Protein AF-A0A820BFA2-F1 (afdb_monomer_lite)

InterPro domains:
  IPR001227 Acyl transferase domain superfamily [G3DSA:3.40.366.10] (7-87)
  IPR014043 Acyl transferase domain [PF00698] (10-87)
  IPR016035 Acyl transferase/acyl hydrolase/lysophospholipase [SSF52151] (11-57)

Radius of gyration: 15.76 Å; chains: 1; bounding box: 46×36×34 Å

Sequence (90 aa):
MNDNISVDSQMYEKTVRFYDAIASVIKDEAANVFLEISPHPVLATSIRECYESTNQQQSSPIILPTLKRKENEQTILLTSLAQLSVSSYV

Organism: NCBI:txid433720

Secondary structure (DSSP, 8-state):
--------TTSTTS---HHHHHHHHHHHS---EEEE-SSS--SHHHHHHHHHHTT-TTSPPEEEES--TTS-HHHHHHHHHHHHHHHTT-

pLDDT: mean 87.59, std 14.98, range [39.53, 98.31]

Foldseek 3Di:
DDDPPPPPPVPVVDDDPPLVVLLCCCVVVVAQEEEDEDQADDCQVVSQVSCVVNVVPPDGGHYAYQHHPPDDNCVRNVVSVVVVVVVVVD

Structure (mmCIF, N/CA/C/O backbone):
data_AF-A0A820BFA2-F1
#
_entry.id   AF-A0A820BFA2-F1
#
loop_
_atom_site.group_PDB
_atom_site.id
_atom_site.type_symbol
_atom_site.label_atom_id
_atom_site.label_alt_id
_atom_site.label_comp_id
_at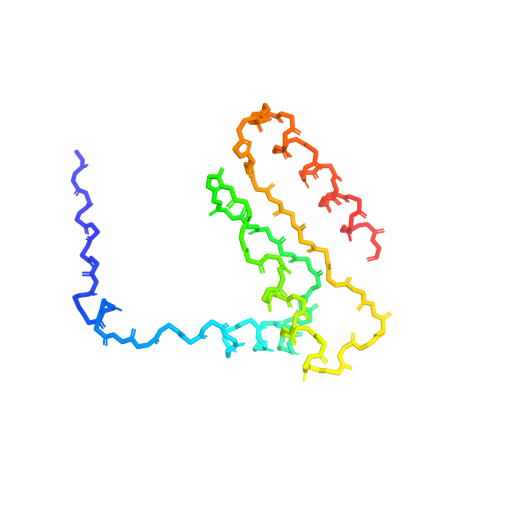om_site.label_asym_id
_atom_site.label_entity_id
_atom_site.label_seq_id
_atom_site.pdbx_PDB_ins_code
_atom_site.Cartn_x
_atom_site.Cartn_y
_atom_site.Cartn_z
_atom_site.occupancy
_atom_site.B_iso_or_equiv
_atom_site.auth_seq_id
_atom_site.auth_comp_id
_atom_site.auth_asym_id
_atom_site.auth_atom_id
_atom_site.pdbx_PDB_model_num
ATOM 1 N N . MET A 1 1 ? -31.561 -2.726 -11.623 1.00 39.53 1 MET A N 1
ATOM 2 C CA . MET A 1 1 ? -30.526 -1.916 -12.289 1.00 39.53 1 MET A CA 1
ATOM 3 C C . MET A 1 1 ? -29.325 -2.837 -12.437 1.00 39.53 1 MET A C 1
ATOM 5 O O . MET A 1 1 ? -28.605 -3.038 -11.471 1.00 39.53 1 MET A O 1
ATOM 9 N N . ASN A 1 2 ? -29.265 -3.563 -13.554 1.00 41.41 2 ASN A N 1
ATOM 10 C CA . ASN A 1 2 ? -28.205 -4.525 -13.850 1.00 41.41 2 ASN A CA 1
ATOM 11 C C . ASN A 1 2 ? -27.126 -3.789 -14.630 1.00 41.41 2 ASN A C 1
ATOM 13 O O . ASN A 1 2 ? -27.388 -3.451 -15.779 1.00 41.41 2 ASN A O 1
ATOM 17 N N . ASP A 1 3 ? -25.940 -3.647 -14.052 1.00 49.84 3 ASP A N 1
ATOM 18 C CA . ASP A 1 3 ? -24.738 -3.370 -14.828 1.00 49.84 3 ASP A CA 1
ATOM 19 C C . ASP A 1 3 ? -23.816 -4.578 -14.687 1.00 49.84 3 ASP A C 1
ATOM 21 O O . ASP A 1 3 ? -23.191 -4.820 -13.654 1.00 49.84 3 ASP A O 1
ATOM 25 N N . ASN A 1 4 ? -23.818 -5.391 -15.744 1.00 48.69 4 ASN A N 1
ATOM 26 C CA . ASN A 1 4 ? -22.861 -6.461 -15.954 1.00 48.69 4 ASN A CA 1
ATOM 27 C C . ASN A 1 4 ? -21.458 -5.847 -15.954 1.00 48.69 4 ASN A C 1
ATOM 29 O O . ASN A 1 4 ? -21.019 -5.296 -16.964 1.00 48.69 4 ASN A O 1
ATOM 33 N N . ILE A 1 5 ? -20.734 -5.978 -14.843 1.00 59.28 5 ILE A N 1
ATOM 34 C CA . ILE A 1 5 ? -19.278 -5.872 -14.866 1.00 59.28 5 ILE A CA 1
ATOM 35 C C . ILE A 1 5 ? -18.813 -7.099 -15.648 1.00 59.28 5 ILE A C 1
ATOM 37 O O . ILE A 1 5 ? -18.643 -8.182 -15.092 1.00 59.28 5 ILE A O 1
ATOM 41 N N . SER A 1 6 ? -18.686 -6.957 -16.967 1.00 55.38 6 SER A N 1
ATOM 42 C CA . SER A 1 6 ? -18.034 -7.955 -17.804 1.00 55.38 6 SER A CA 1
ATOM 43 C C . SER A 1 6 ? -16.548 -7.884 -17.467 1.00 55.38 6 SER A C 1
ATOM 45 O O . SER A 1 6 ? -15.789 -7.175 -18.120 1.00 55.38 6 SER A O 1
ATOM 47 N N . VAL A 1 7 ? -16.153 -8.527 -16.364 1.00 61.12 7 VAL A N 1
ATOM 48 C CA . VAL A 1 7 ? -14.745 -8.700 -16.014 1.00 61.12 7 VAL A CA 1
ATOM 49 C C . VAL A 1 7 ? -14.132 -9.442 -17.196 1.00 61.12 7 VAL A C 1
ATOM 51 O O . VAL A 1 7 ? -14.551 -10.561 -17.489 1.00 61.12 7 VAL A O 1
ATOM 54 N N . ASP A 1 8 ? -13.232 -8.786 -17.931 1.00 68.38 8 ASP A N 1
ATOM 55 C CA . ASP A 1 8 ? -12.579 -9.386 -19.092 1.00 68.38 8 ASP A CA 1
ATOM 56 C C . ASP A 1 8 ? -11.939 -10.700 -18.642 1.00 68.38 8 ASP A C 1
ATOM 58 O O . ASP A 1 8 ? -11.068 -10.718 -17.769 1.00 68.38 8 ASP A O 1
ATOM 62 N N . SER A 1 9 ? -12.406 -11.815 -19.204 1.00 62.16 9 SER A N 1
ATOM 63 C CA . SER A 1 9 ? -11.945 -13.146 -18.828 1.00 62.16 9 SER A CA 1
ATOM 64 C C . SER A 1 9 ? -10.443 -13.322 -19.090 1.00 62.16 9 SER A C 1
ATOM 66 O O . SER A 1 9 ? -9.784 -14.177 -18.516 1.00 62.16 9 SER A O 1
ATOM 68 N N . GLN A 1 10 ? -9.853 -12.452 -19.904 1.00 62.97 10 GLN A N 1
ATOM 69 C CA . GLN A 1 10 ? -8.414 -12.415 -20.130 1.00 62.97 10 GLN A CA 1
ATOM 70 C C . GLN A 1 10 ? -7.614 -11.875 -18.926 1.00 62.97 10 GLN A C 1
ATOM 72 O O . GLN A 1 10 ? -6.392 -12.017 -18.905 1.00 62.97 10 GLN A O 1
ATOM 77 N N . MET A 1 11 ? -8.255 -11.244 -17.932 1.00 66.94 11 MET A N 1
ATOM 78 C CA . MET A 1 11 ? -7.589 -10.662 -16.757 1.00 66.94 11 MET A CA 1
ATOM 79 C C . MET A 1 11 ? -7.072 -11.737 -15.792 1.00 66.94 11 MET A C 1
ATOM 81 O O . MET A 1 11 ? -5.987 -11.584 -15.237 1.00 66.94 11 MET A O 1
ATOM 85 N N . TYR A 1 12 ? -7.818 -12.830 -15.593 1.00 77.38 12 TYR A N 1
ATOM 86 C CA . TYR A 1 12 ? -7.464 -13.860 -14.606 1.00 77.38 12 TYR A CA 1
ATOM 87 C C . TYR A 1 12 ? -6.359 -14.820 -15.081 1.00 77.38 12 TYR A C 1
ATOM 89 O O . TYR A 1 12 ? -5.806 -15.556 -14.267 1.00 77.38 12 TYR A O 1
ATOM 97 N N . GLU A 1 13 ? -6.015 -14.811 -16.374 1.00 82.88 13 GLU A N 1
ATOM 98 C CA . GLU A 1 13 ? -4.966 -15.671 -16.955 1.00 82.88 13 GLU A CA 1
ATOM 99 C C . GLU A 1 13 ? -3.618 -14.957 -17.118 1.00 82.88 13 GLU A C 1
ATOM 101 O O . GLU A 1 13 ? -2.597 -15.591 -17.388 1.00 82.88 13 GLU A O 1
ATOM 106 N N . LYS A 1 14 ? -3.588 -13.629 -16.966 1.00 87.50 14 LYS A N 1
ATOM 107 C CA . LYS A 1 14 ? -2.389 -12.817 -17.190 1.00 87.50 14 LYS A CA 1
ATOM 108 C C . LYS A 1 14 ? -1.668 -12.517 -15.880 1.00 87.50 14 LYS A C 1
ATOM 110 O O . LYS A 1 14 ? -2.274 -12.333 -14.829 1.00 87.50 14 LYS A O 1
ATOM 115 N N . THR A 1 15 ? -0.342 -12.415 -15.952 1.00 93.38 15 THR A N 1
ATOM 116 C CA . THR A 1 15 ? 0.479 -11.974 -14.820 1.00 93.38 15 THR A CA 1
ATOM 117 C C . THR A 1 15 ? 0.110 -10.551 -14.409 1.00 93.38 15 THR A C 1
ATOM 119 O O . THR A 1 15 ? 0.098 -9.641 -15.240 1.00 93.38 15 THR A O 1
ATOM 122 N N . VAL A 1 16 ? -0.106 -10.338 -13.111 1.00 93.19 16 VAL A N 1
ATOM 123 C CA . VAL A 1 16 ? -0.295 -9.000 -12.543 1.00 93.19 16 VAL A CA 1
ATOM 124 C C . VAL A 1 16 ? 1.034 -8.240 -12.586 1.00 93.19 16 VAL A C 1
ATOM 126 O O . VAL A 1 16 ? 1.986 -8.580 -11.887 1.00 93.19 16 VAL A O 1
ATOM 129 N N . ARG A 1 17 ? 1.104 -7.186 -13.403 1.00 94.75 17 ARG A N 1
ATOM 130 C CA . ARG A 1 17 ? 2.293 -6.333 -13.588 1.00 94.75 17 ARG A CA 1
ATOM 131 C C . ARG A 1 17 ? 2.354 -5.202 -12.551 1.00 94.75 17 ARG A C 1
ATOM 133 O O . ARG A 1 17 ? 2.448 -4.033 -12.904 1.00 94.75 17 ARG A O 1
ATOM 140 N N . PHE A 1 18 ? 2.257 -5.553 -11.265 1.00 95.62 18 PHE A N 1
ATOM 141 C CA . PHE A 1 18 ? 2.142 -4.580 -10.168 1.00 95.62 18 PHE A CA 1
ATOM 142 C C . PHE A 1 18 ? 3.324 -3.603 -10.114 1.00 95.62 18 PHE A C 1
ATOM 144 O O . PHE A 1 18 ? 3.115 -2.394 -10.084 1.00 95.62 18 PHE A O 1
ATOM 151 N N . TYR A 1 19 ? 4.555 -4.126 -10.157 1.00 96.62 19 TYR A N 1
ATOM 152 C CA . TYR A 1 19 ? 5.767 -3.305 -10.117 1.00 96.62 19 TYR A CA 1
ATOM 153 C C . TYR A 1 19 ? 5.785 -2.260 -11.234 1.00 96.62 19 TYR A C 1
ATOM 155 O O . TYR A 1 19 ? 6.013 -1.087 -10.965 1.00 96.62 19 TYR A O 1
ATOM 163 N N . ASP A 1 20 ? 5.504 -2.668 -12.475 1.00 96.31 20 ASP A N 1
ATOM 164 C CA . ASP A 1 20 ? 5.559 -1.765 -13.626 1.00 96.31 20 ASP A CA 1
ATOM 165 C C . ASP A 1 20 ? 4.528 -0.637 -13.508 1.00 96.31 20 ASP A C 1
ATOM 167 O O . ASP A 1 20 ? 4.843 0.516 -13.796 1.00 96.31 20 ASP A O 1
ATOM 171 N N . ALA A 1 21 ? 3.320 -0.955 -13.031 1.00 96.25 21 ALA A N 1
ATOM 172 C CA . ALA A 1 21 ? 2.267 0.032 -12.816 1.00 96.25 21 A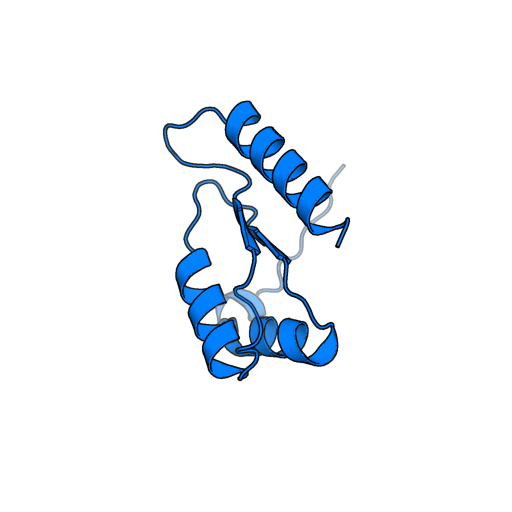LA A CA 1
ATOM 173 C C . ALA A 1 21 ? 2.655 1.057 -11.737 1.00 96.25 21 ALA A C 1
ATOM 175 O O . ALA A 1 21 ? 2.556 2.260 -11.966 1.00 96.25 21 ALA A O 1
ATOM 176 N N . ILE A 1 22 ? 3.144 0.592 -10.583 1.00 96.19 22 ILE A N 1
ATOM 177 C CA . ILE A 1 22 ? 3.564 1.479 -9.490 1.00 96.19 22 ILE A CA 1
ATOM 178 C C . ILE A 1 22 ? 4.788 2.306 -9.898 1.00 96.19 22 ILE A C 1
ATOM 180 O O . ILE A 1 22 ? 4.809 3.515 -9.685 1.00 96.19 22 ILE A O 1
ATOM 184 N N . ALA A 1 23 ? 5.791 1.688 -10.525 1.00 94.62 23 ALA A N 1
ATOM 185 C CA . ALA A 1 23 ? 6.997 2.379 -10.968 1.00 94.62 23 ALA A CA 1
ATOM 186 C C . ALA A 1 23 ? 6.709 3.449 -12.034 1.00 94.62 23 ALA A C 1
ATOM 188 O O . ALA A 1 23 ? 7.362 4.491 -12.015 1.00 94.62 23 ALA A O 1
ATOM 189 N N . SER A 1 24 ? 5.752 3.211 -12.940 1.00 95.19 24 SER A N 1
ATOM 190 C CA . SER A 1 24 ? 5.304 4.211 -13.920 1.00 95.19 24 SER A CA 1
ATOM 191 C C . SER A 1 24 ? 4.647 5.397 -13.222 1.00 95.19 24 SER A C 1
ATOM 193 O O . SER A 1 24 ? 5.115 6.513 -13.387 1.00 95.19 24 SER A O 1
ATOM 195 N N . VAL A 1 25 ? 3.675 5.176 -12.335 1.00 94.81 25 VAL A N 1
ATOM 196 C CA . VAL A 1 25 ? 2.999 6.274 -11.618 1.00 94.81 25 VAL A CA 1
ATOM 197 C C . VAL A 1 25 ? 3.974 7.087 -10.747 1.00 94.81 25 VAL A C 1
ATOM 199 O O . VAL A 1 25 ? 3.914 8.314 -10.722 1.00 94.81 25 VAL A O 1
ATOM 202 N N . ILE A 1 26 ? 4.946 6.438 -10.094 1.00 93.62 26 ILE A N 1
ATOM 203 C CA . ILE A 1 26 ? 5.999 7.141 -9.337 1.00 93.62 26 ILE A CA 1
ATOM 204 C C . ILE A 1 26 ? 6.843 8.044 -10.248 1.00 93.62 26 ILE A C 1
ATOM 206 O O . ILE A 1 26 ? 7.183 9.160 -9.864 1.00 93.62 26 ILE A O 1
ATOM 210 N N . LYS A 1 27 ? 7.229 7.565 -11.435 1.00 92.06 27 LYS A N 1
ATOM 211 C CA . LYS A 1 27 ? 8.133 8.298 -12.336 1.00 92.06 27 LYS A CA 1
ATOM 212 C C . LYS A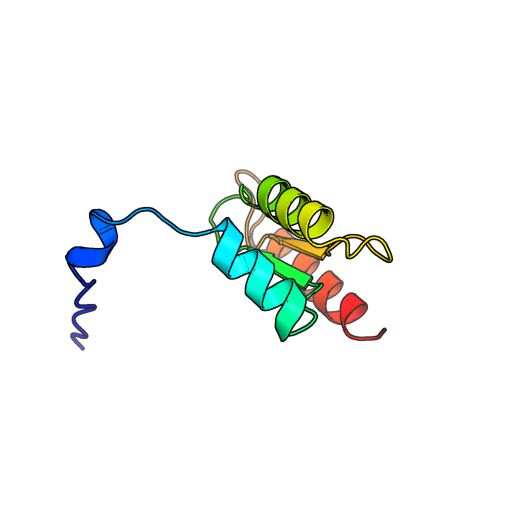 1 27 ? 7.417 9.358 -13.162 1.00 92.06 27 LYS A C 1
ATOM 214 O O . LYS A 1 27 ? 7.944 10.455 -13.316 1.00 92.06 27 LYS A O 1
ATOM 219 N N . ASP A 1 28 ? 6.253 9.012 -13.686 1.00 92.56 28 ASP A N 1
ATOM 220 C CA . ASP A 1 28 ? 5.540 9.790 -14.692 1.00 92.56 28 ASP A CA 1
ATOM 221 C C . ASP A 1 28 ? 4.615 10.826 -14.038 1.00 92.56 28 ASP A C 1
ATOM 223 O O . ASP A 1 28 ? 4.463 11.930 -14.558 1.00 92.56 28 ASP A O 1
ATOM 227 N N . GLU A 1 29 ? 4.049 10.507 -12.868 1.00 89.88 29 GLU A N 1
ATOM 228 C CA . GLU A 1 29 ? 3.135 11.389 -12.125 1.00 89.88 29 GLU A CA 1
ATOM 229 C C . GLU A 1 29 ? 3.757 11.959 -10.840 1.00 89.88 29 GLU A C 1
ATOM 231 O O . GLU A 1 29 ? 3.099 12.697 -10.110 1.00 89.88 29 GLU A O 1
ATOM 236 N N . ALA A 1 30 ? 5.022 11.628 -10.549 1.00 89.56 30 ALA A N 1
ATOM 237 C CA . ALA A 1 30 ? 5.712 12.004 -9.311 1.00 89.56 30 ALA A CA 1
ATOM 238 C C . ALA A 1 30 ? 4.939 11.603 -8.035 1.00 89.56 30 ALA A C 1
ATOM 240 O O . ALA A 1 30 ? 5.021 12.272 -7.002 1.00 89.56 30 ALA A O 1
ATOM 241 N N . ALA A 1 31 ? 4.173 10.509 -8.100 1.00 91.19 31 ALA A N 1
ATOM 242 C CA . ALA A 1 31 ? 3.337 10.076 -6.992 1.00 91.19 31 ALA A CA 1
ATOM 243 C C . ALA A 1 31 ? 4.177 9.655 -5.776 1.00 91.19 31 ALA A C 1
ATOM 245 O O . ALA A 1 31 ? 5.024 8.762 -5.851 1.00 91.19 31 ALA A O 1
ATOM 246 N N . ASN A 1 32 ? 3.881 10.261 -4.628 1.00 92.12 32 ASN A N 1
ATOM 247 C CA . ASN A 1 32 ? 4.531 9.995 -3.343 1.00 92.12 32 ASN A CA 1
ATOM 248 C C . ASN A 1 32 ? 3.539 9.608 -2.227 1.00 92.12 32 ASN A C 1
ATOM 250 O O . ASN A 1 32 ? 3.970 9.250 -1.130 1.00 92.12 32 ASN A O 1
ATOM 254 N N . VAL A 1 33 ? 2.229 9.642 -2.498 1.00 94.50 33 VAL A N 1
ATOM 255 C CA . VAL A 1 33 ? 1.162 9.222 -1.579 1.00 94.50 33 VAL A CA 1
ATOM 256 C C . VAL A 1 33 ? 0.309 8.137 -2.238 1.00 94.50 33 VAL A C 1
ATOM 258 O O . VAL A 1 33 ? -0.183 8.315 -3.348 1.00 94.50 33 VAL A O 1
ATOM 261 N N . PHE A 1 34 ? 0.097 7.026 -1.535 1.00 95.75 34 PHE A N 1
ATOM 262 C CA . PHE A 1 34 ? -0.688 5.879 -1.989 1.00 95.75 34 PHE A CA 1
ATOM 263 C C . PHE A 1 34 ? -1.783 5.548 -0.974 1.00 95.75 34 PHE A C 1
ATOM 265 O O . PHE A 1 34 ? -1.503 5.393 0.215 1.00 95.75 34 PHE A O 1
ATOM 272 N N . LEU A 1 35 ? -3.022 5.388 -1.440 1.00 96.75 35 LEU A N 1
ATOM 273 C CA . LEU A 1 35 ? -4.149 4.917 -0.631 1.00 96.75 35 LEU A CA 1
ATOM 274 C C . LEU A 1 35 ? -4.474 3.463 -1.001 1.00 96.75 35 LEU A C 1
ATOM 276 O O . LEU A 1 35 ? -4.927 3.186 -2.110 1.00 96.75 35 LEU A O 1
ATOM 280 N N . GLU A 1 36 ? -4.252 2.527 -0.080 1.00 97.69 36 GLU A N 1
ATOM 281 C CA . GLU A 1 36 ? -4.589 1.116 -0.260 1.00 97.69 36 GLU A CA 1
ATOM 282 C C . GLU A 1 36 ? -6.049 0.860 0.128 1.00 97.69 36 GLU A C 1
ATOM 284 O O . GLU A 1 36 ? -6.414 0.919 1.305 1.00 97.69 36 GLU A O 1
ATOM 289 N N . ILE A 1 37 ? -6.867 0.524 -0.870 1.00 97.19 37 ILE A N 1
ATOM 290 C CA . ILE A 1 37 ? -8.279 0.180 -0.692 1.00 97.19 37 ILE A CA 1
ATOM 291 C C . ILE A 1 37 ? -8.405 -1.337 -0.534 1.00 97.19 37 ILE A C 1
ATOM 293 O O . ILE A 1 37 ? -8.485 -2.078 -1.514 1.00 97.19 37 ILE A O 1
ATOM 297 N N . SER A 1 38 ? -8.399 -1.813 0.709 1.00 95.62 38 SER A N 1
ATOM 298 C CA . SER A 1 38 ? -8.485 -3.242 1.023 1.00 95.62 38 SER A CA 1
ATOM 299 C C . SER A 1 38 ? -9.037 -3.482 2.439 1.00 95.62 38 SER A C 1
ATOM 301 O O . SER A 1 38 ? -9.022 -2.568 3.265 1.00 95.62 38 SER A O 1
ATOM 303 N N . PRO A 1 39 ? -9.520 -4.701 2.770 1.00 96.56 39 PRO A N 1
ATOM 304 C CA . PRO A 1 39 ? -9.938 -5.057 4.135 1.00 96.56 39 PRO A CA 1
ATOM 305 C C . PRO A 1 39 ? -8.790 -5.076 5.163 1.00 96.56 39 PRO A C 1
ATOM 307 O O . PRO A 1 39 ? -9.023 -5.076 6.376 1.00 96.56 39 PRO A O 1
ATOM 310 N N . HIS A 1 40 ? -7.542 -5.160 4.696 1.00 97.19 40 HIS A N 1
ATOM 311 C CA . HIS A 1 40 ? -6.341 -5.139 5.523 1.00 97.19 40 HIS A CA 1
ATOM 312 C C . HIS A 1 40 ? -5.118 -4.822 4.656 1.00 97.19 40 HIS A C 1
ATOM 314 O O . HIS A 1 40 ? -4.969 -5.471 3.619 1.00 97.19 40 HIS A O 1
ATOM 320 N N . PRO A 1 41 ? -4.220 -3.918 5.090 1.00 96.81 41 PRO A N 1
ATOM 321 C CA . PRO A 1 41 ? -3.099 -3.497 4.273 1.00 96.81 41 PRO A CA 1
ATOM 322 C C . PRO A 1 41 ? -2.097 -4.623 4.061 1.00 96.81 41 PRO A C 1
ATOM 324 O O . PRO A 1 41 ? -1.605 -5.209 5.028 1.00 96.81 41 PRO A O 1
ATOM 327 N N . VAL A 1 42 ? -1.759 -4.888 2.804 1.00 97.44 42 VAL A N 1
ATOM 328 C CA . VAL A 1 42 ? -0.733 -5.872 2.422 1.00 97.44 42 VAL A CA 1
ATOM 329 C C . VAL A 1 42 ? 0.261 -5.335 1.394 1.00 97.44 42 VAL A C 1
ATOM 331 O O . VAL A 1 42 ? 1.306 -5.948 1.198 1.00 97.44 42 VAL A O 1
ATOM 334 N N . LEU A 1 43 ? -0.014 -4.192 0.759 1.00 97.31 43 LEU A N 1
ATOM 335 C CA . LEU A 1 43 ? 0.802 -3.682 -0.350 1.00 97.31 43 LEU A CA 1
ATOM 336 C C . LEU A 1 43 ? 1.913 -2.730 0.098 1.00 97.31 43 LEU A C 1
ATOM 338 O O . LEU A 1 43 ? 2.815 -2.428 -0.681 1.00 97.31 43 LEU A O 1
ATOM 342 N N . ALA A 1 44 ? 1.886 -2.268 1.350 1.00 95.94 44 ALA A N 1
ATOM 343 C CA . ALA A 1 44 ? 2.807 -1.240 1.827 1.00 95.94 44 ALA A CA 1
ATOM 344 C C . ALA A 1 44 ? 4.292 -1.611 1.680 1.00 95.94 44 ALA A C 1
ATOM 346 O O . ALA A 1 44 ? 5.109 -0.743 1.388 1.00 95.94 44 ALA A O 1
ATOM 347 N N . THR A 1 45 ? 4.664 -2.877 1.875 1.00 96.25 45 THR A N 1
ATOM 348 C CA . THR A 1 45 ? 6.0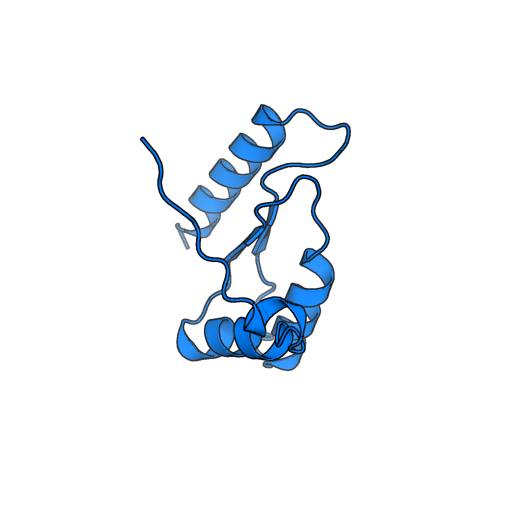51 -3.324 1.659 1.00 96.25 45 THR A CA 1
ATOM 349 C C . THR A 1 45 ? 6.419 -3.261 0.179 1.00 96.25 45 THR A C 1
ATOM 351 O O . THR A 1 45 ? 7.392 -2.60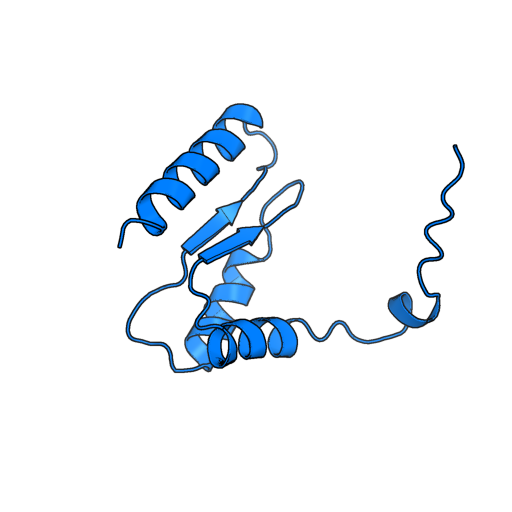4 -0.174 1.00 96.25 45 THR A O 1
ATOM 354 N N . SER A 1 46 ? 5.591 -3.836 -0.696 1.00 96.75 46 SER A N 1
ATOM 355 C CA . SER A 1 46 ? 5.844 -3.862 -2.140 1.00 96.75 46 SER A CA 1
ATOM 356 C C . SER A 1 46 ? 5.902 -2.465 -2.762 1.00 96.75 46 SER A C 1
ATOM 358 O O . SER A 1 46 ? 6.721 -2.220 -3.642 1.00 96.75 46 SER A O 1
ATOM 360 N N . ILE A 1 47 ? 5.074 -1.522 -2.299 1.00 95.81 47 ILE A N 1
ATOM 361 C CA . ILE A 1 47 ? 5.120 -0.128 -2.770 1.00 95.81 47 ILE A CA 1
ATOM 362 C C . ILE A 1 47 ? 6.443 0.542 -2.372 1.00 95.81 47 ILE A C 1
ATOM 364 O O . ILE A 1 47 ? 7.036 1.236 -3.196 1.00 95.81 47 ILE A O 1
ATOM 368 N N . ARG A 1 48 ? 6.944 0.314 -1.147 1.00 94.88 48 ARG A N 1
ATOM 369 C CA . ARG A 1 48 ? 8.251 0.848 -0.717 1.00 94.88 48 ARG A CA 1
ATOM 370 C C . ARG A 1 48 ? 9.395 0.291 -1.557 1.00 94.88 48 ARG A C 1
ATOM 372 O O . ARG A 1 48 ? 10.214 1.069 -2.028 1.00 94.88 48 ARG A O 1
ATOM 379 N N . GLU A 1 49 ? 9.394 -1.014 -1.818 1.00 94.62 49 GLU A N 1
ATOM 380 C CA . GLU A 1 49 ? 10.393 -1.661 -2.681 1.00 94.62 49 GLU A CA 1
ATOM 381 C C . GLU A 1 49 ? 10.383 -1.077 -4.103 1.00 94.62 49 GLU A C 1
ATOM 383 O O . GLU A 1 49 ? 11.441 -0.812 -4.681 1.00 94.62 49 GLU A O 1
ATOM 388 N N . CYS A 1 50 ? 9.194 -0.818 -4.666 1.00 94.12 50 CYS A N 1
ATOM 389 C CA . CYS A 1 50 ? 9.073 -0.135 -5.956 1.00 94.12 50 CYS A CA 1
ATOM 390 C C . CYS A 1 50 ? 9.697 1.265 -5.891 1.00 94.12 50 CYS A C 1
ATOM 392 O O . CYS A 1 50 ? 10.498 1.621 -6.752 1.00 94.12 50 CYS A O 1
ATOM 394 N N . TYR A 1 51 ? 9.376 2.040 -4.853 1.00 92.81 51 TYR A N 1
ATOM 395 C CA . TYR A 1 51 ? 9.875 3.402 -4.670 1.00 92.81 51 TYR A CA 1
ATOM 396 C C . TYR A 1 51 ? 11.405 3.451 -4.557 1.00 92.81 51 TYR A C 1
ATOM 398 O O . TYR A 1 51 ? 12.055 4.200 -5.290 1.00 92.81 51 TYR A O 1
ATOM 406 N N . GLU A 1 52 ? 11.992 2.580 -3.735 1.00 91.38 52 GLU A N 1
ATOM 407 C CA . GLU A 1 52 ? 13.444 2.415 -3.596 1.00 91.38 52 GLU A CA 1
ATOM 408 C C . GLU A 1 52 ? 14.108 2.062 -4.936 1.00 91.38 52 GLU A C 1
ATOM 410 O O . GLU A 1 52 ? 15.120 2.657 -5.311 1.00 91.38 52 GLU A O 1
ATOM 415 N N . SER A 1 53 ? 13.485 1.173 -5.714 1.00 91.44 53 SER A N 1
ATOM 416 C CA . SER A 1 53 ? 13.980 0.744 -7.031 1.00 91.44 53 SER A CA 1
ATOM 417 C C . SER A 1 53 ? 13.922 1.842 -8.101 1.00 91.44 53 SER A C 1
ATOM 419 O O . SER A 1 53 ? 14.607 1.758 -9.122 1.00 91.44 53 SER A O 1
ATOM 421 N N . THR A 1 54 ? 13.121 2.893 -7.897 1.00 88.50 54 THR A N 1
ATOM 422 C CA . THR A 1 54 ? 13.028 4.030 -8.828 1.00 88.50 54 THR A CA 1
ATOM 423 C C . THR A 1 54 ? 14.053 5.146 -8.578 1.00 88.50 54 THR A C 1
ATOM 425 O O . THR A 1 54 ? 14.030 6.139 -9.302 1.00 88.50 54 THR A O 1
ATOM 428 N N . ASN A 1 55 ? 14.984 4.983 -7.625 1.00 75.19 55 ASN A N 1
ATOM 429 C CA . ASN A 1 55 ? 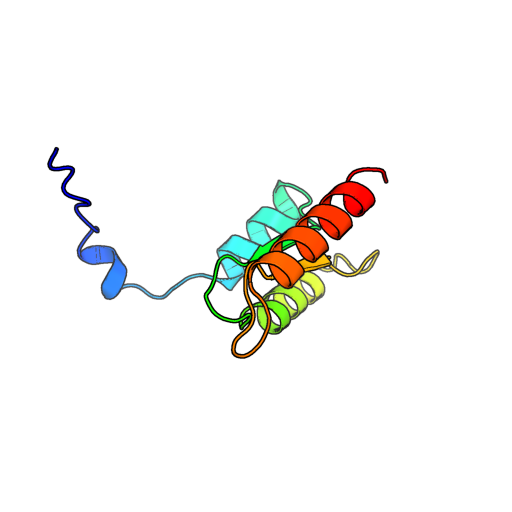15.979 5.992 -7.212 1.00 75.19 55 ASN A CA 1
ATOM 430 C C . ASN A 1 55 ? 15.378 7.319 -6.699 1.00 75.19 55 ASN A C 1
ATOM 432 O O . ASN A 1 55 ? 16.068 8.337 -6.647 1.00 75.19 55 ASN A O 1
ATOM 436 N N . GLN A 1 56 ? 14.119 7.316 -6.258 1.00 69.56 56 GLN A N 1
ATOM 437 C CA . GLN A 1 56 ? 13.450 8.457 -5.620 1.00 69.56 56 GLN A CA 1
ATOM 438 C C . GLN A 1 56 ? 13.904 8.618 -4.151 1.00 69.56 56 GLN A C 1
ATOM 440 O O . GLN A 1 56 ? 13.099 8.704 -3.236 1.00 69.56 56 GLN A O 1
ATOM 445 N N . GLN A 1 57 ? 15.214 8.639 -3.880 1.00 63.75 57 GLN A N 1
ATOM 446 C CA . GLN A 1 57 ? 15.759 8.588 -2.509 1.00 63.75 57 GLN A CA 1
ATOM 447 C C . GLN A 1 57 ? 15.563 9.870 -1.679 1.00 63.75 57 GLN A C 1
ATOM 449 O O . GLN A 1 57 ? 15.999 9.932 -0.531 1.00 63.75 57 GLN A O 1
ATOM 454 N N . GLN A 1 58 ? 14.942 10.908 -2.240 1.00 69.75 58 GLN A N 1
ATOM 455 C CA . GLN A 1 58 ? 14.776 12.192 -1.553 1.00 69.75 58 GLN A CA 1
ATOM 456 C C . GLN A 1 58 ? 13.700 12.145 -0.454 1.00 69.75 58 GLN A C 1
ATOM 458 O O . GLN A 1 58 ? 13.733 12.970 0.458 1.00 69.75 58 GLN A O 1
ATOM 463 N N . SER A 1 59 ? 12.777 11.178 -0.496 1.00 79.25 59 SER A N 1
ATOM 464 C CA . SER A 1 59 ? 11.715 11.002 0.503 1.00 79.25 59 SER A CA 1
ATOM 465 C C . SER A 1 59 ? 11.244 9.544 0.577 1.00 79.25 59 SER A C 1
ATOM 467 O O . SER A 1 59 ? 11.586 8.728 -0.270 1.00 79.25 59 SER A O 1
ATOM 469 N N . SER A 1 60 ? 10.485 9.179 1.613 1.00 88.31 60 SER A N 1
ATOM 470 C CA . SER A 1 60 ? 9.776 7.891 1.667 1.00 88.31 60 SER A CA 1
ATOM 471 C C . SER A 1 60 ? 8.321 8.077 1.231 1.00 88.31 60 SER A C 1
ATOM 473 O O . SER A 1 60 ? 7.727 9.093 1.600 1.00 88.31 60 SER A O 1
ATOM 475 N N . PRO A 1 61 ? 7.716 7.111 0.514 1.00 93.25 61 PRO A N 1
ATOM 476 C CA . PRO A 1 61 ? 6.319 7.219 0.124 1.00 93.25 61 PRO A CA 1
ATOM 477 C C . PRO A 1 61 ? 5.412 7.122 1.353 1.00 93.25 61 PRO A C 1
ATOM 479 O O . PRO A 1 61 ? 5.647 6.325 2.270 1.00 93.25 61 PRO A O 1
ATOM 482 N N . ILE A 1 62 ? 4.337 7.901 1.348 1.00 95.38 62 ILE A N 1
ATOM 483 C CA . ILE A 1 62 ? 3.265 7.813 2.337 1.00 95.38 62 ILE A CA 1
ATOM 484 C C . ILE A 1 62 ? 2.270 6.770 1.836 1.00 95.38 62 ILE A C 1
ATOM 486 O O . ILE A 1 62 ? 1.731 6.891 0.742 1.00 95.38 62 ILE A O 1
ATOM 490 N N . ILE A 1 63 ? 2.024 5.729 2.630 1.00 96.81 63 ILE A N 1
ATOM 491 C CA . ILE A 1 63 ? 1.100 4.646 2.271 1.00 96.81 63 ILE A CA 1
ATOM 492 C C . ILE A 1 63 ? 0.030 4.549 3.350 1.00 96.81 63 ILE A C 1
ATOM 494 O O . ILE A 1 63 ? 0.338 4.316 4.521 1.00 96.81 63 ILE A O 1
ATOM 498 N N . LEU A 1 64 ? -1.220 4.736 2.946 1.00 97.75 64 LEU A N 1
ATOM 499 C CA . LEU A 1 64 ? -2.369 4.895 3.826 1.00 97.75 64 LEU A CA 1
ATOM 500 C C . LEU A 1 64 ? -3.350 3.734 3.616 1.00 97.75 64 LEU A C 1
ATOM 502 O O . LEU A 1 64 ? -3.743 3.489 2.479 1.00 97.75 64 LEU A O 1
ATOM 506 N N . PRO A 1 65 ? -3.760 3.005 4.663 1.00 98.06 65 PRO A N 1
ATOM 507 C CA . PRO A 1 65 ? -4.787 1.972 4.546 1.00 98.06 65 PRO A CA 1
ATOM 508 C C . PRO A 1 65 ? -6.203 2.558 4.628 1.00 98.06 65 PRO A C 1
ATOM 510 O O . PRO A 1 65 ? -6.448 3.479 5.395 1.00 98.06 65 PRO A O 1
ATOM 513 N N . THR A 1 66 ? -7.186 1.965 3.950 1.00 97.69 66 THR A N 1
ATOM 514 C CA . THR A 1 66 ? -8.600 2.287 4.233 1.00 97.69 66 THR A CA 1
ATOM 515 C C . THR A 1 66 ? -9.145 1.539 5.445 1.00 97.69 66 THR A C 1
ATOM 517 O O . THR A 1 66 ? -9.965 2.077 6.181 1.00 97.69 66 THR A O 1
ATOM 520 N N . LEU A 1 67 ? -8.712 0.291 5.651 1.00 98.06 67 LEU A N 1
ATOM 521 C CA . LEU A 1 67 ? -9.181 -0.590 6.722 1.00 98.06 67 LEU A CA 1
ATOM 522 C C . LEU A 1 67 ? -8.020 -1.406 7.278 1.00 98.06 67 LEU A C 1
ATOM 524 O O . LEU A 1 67 ? -7.020 -1.627 6.603 1.00 98.06 67 LEU A O 1
ATOM 528 N N . LYS A 1 68 ? -8.165 -1.912 8.503 1.00 97.62 68 LYS A N 1
ATOM 529 C CA . LYS A 1 68 ? -7.215 -2.850 9.100 1.00 97.62 68 LYS A CA 1
ATOM 530 C C . LYS A 1 68 ? -7.978 -3.876 9.930 1.00 97.62 68 LYS A C 1
ATOM 532 O O . LYS A 1 68 ? -8.722 -3.534 10.840 1.00 97.62 68 LYS A O 1
ATOM 537 N N . ARG A 1 69 ? -7.792 -5.159 9.612 1.00 96.81 69 ARG A N 1
ATOM 538 C CA . ARG A 1 69 ? -8.396 -6.280 10.348 1.00 96.81 69 ARG A CA 1
ATOM 539 C C . ARG A 1 69 ? -8.270 -6.122 11.872 1.00 96.81 69 ARG A C 1
ATOM 541 O O . ARG A 1 69 ? -7.163 -5.931 12.369 1.00 96.81 69 ARG A O 1
ATOM 548 N N . LYS A 1 70 ? -9.388 -6.339 12.580 1.00 97.38 70 LYS A N 1
ATOM 549 C CA . LYS A 1 70 ? -9.533 -6.222 14.049 1.00 97.38 70 LYS A CA 1
ATOM 550 C C . LYS A 1 70 ? -9.341 -4.800 14.602 1.00 97.38 70 LYS A C 1
ATOM 552 O O . LYS A 1 70 ? -9.158 -4.652 15.803 1.00 97.38 70 LYS A O 1
ATOM 557 N N . GLU A 1 71 ? -9.418 -3.780 13.755 1.00 97.81 71 GLU A N 1
ATOM 558 C CA . GLU A 1 71 ? -9.386 -2.370 14.152 1.00 97.81 71 GLU A CA 1
ATOM 559 C C . GLU A 1 71 ? -10.710 -1.699 13.774 1.00 97.81 71 GLU A C 1
ATOM 561 O O . GLU A 1 71 ? -11.471 -2.213 12.951 1.00 97.81 71 GLU A O 1
ATOM 566 N N . ASN A 1 72 ? -10.996 -0.541 14.369 1.00 98.19 72 ASN A N 1
ATOM 567 C CA . ASN A 1 72 ? -12.196 0.220 14.040 1.00 98.19 72 ASN A CA 1
ATOM 568 C C . ASN A 1 72 ? -12.082 0.860 12.643 1.00 98.19 72 ASN A C 1
ATOM 570 O O . ASN A 1 72 ? -11.168 1.641 12.383 1.00 98.19 72 ASN A O 1
ATOM 574 N N . GLU A 1 73 ? -13.039 0.560 11.764 1.00 97.56 73 GLU A N 1
ATOM 575 C CA . GLU A 1 73 ? -13.040 1.011 10.366 1.00 97.56 73 GLU A CA 1
ATOM 576 C C . GLU A 1 73 ? -13.046 2.539 10.233 1.00 97.56 73 GLU A C 1
ATOM 578 O O . GLU A 1 73 ? -12.228 3.103 9.507 1.00 97.56 73 GLU A O 1
ATOM 583 N N . GLN A 1 74 ? -13.925 3.221 10.977 1.00 98.12 74 GLN A N 1
ATOM 584 C CA . GLN A 1 74 ? -14.037 4.681 10.942 1.00 98.12 74 GLN A CA 1
ATOM 585 C C . GLN A 1 74 ? -12.756 5.346 11.442 1.00 98.12 74 GLN A C 1
ATOM 587 O O . GLN A 1 74 ? -12.299 6.318 10.849 1.00 98.12 74 GLN A O 1
ATOM 592 N N . THR A 1 75 ? -12.155 4.814 12.509 1.00 98.31 75 THR A N 1
ATOM 593 C CA . THR A 1 75 ? -10.893 5.330 13.046 1.00 98.31 75 THR A CA 1
ATOM 594 C C . THR A 1 75 ? -9.773 5.236 12.018 1.00 98.31 75 THR A C 1
ATOM 596 O O . THR A 1 75 ? -9.066 6.223 11.825 1.00 98.31 75 THR A O 1
ATOM 599 N N . ILE A 1 76 ? -9.614 4.089 11.346 1.00 98.31 76 ILE A N 1
ATOM 600 C CA . ILE A 1 76 ? -8.572 3.918 10.325 1.00 98.31 76 ILE A CA 1
ATOM 601 C C . ILE A 1 76 ? -8.813 4.876 9.159 1.00 98.31 76 ILE A C 1
ATOM 603 O O . ILE A 1 76 ? -7.925 5.661 8.831 1.00 98.31 76 ILE A O 1
ATOM 607 N N . LEU A 1 77 ? -10.026 4.889 8.602 1.00 98.19 77 LEU A N 1
ATOM 608 C CA . LEU A 1 77 ? -10.346 5.730 7.454 1.00 98.19 77 LEU A CA 1
ATOM 609 C C . LEU A 1 77 ? -10.165 7.224 7.758 1.00 98.19 77 LEU A C 1
ATOM 611 O O . LEU A 1 77 ? -9.516 7.930 6.990 1.00 98.19 77 LEU A O 1
ATOM 615 N N . LEU A 1 78 ? -10.697 7.716 8.882 1.00 98.25 78 LEU A N 1
ATOM 616 C CA . LEU A 1 78 ? -10.572 9.127 9.265 1.00 98.25 78 LEU A CA 1
ATOM 617 C C . LEU A 1 78 ? -9.121 9.513 9.566 1.00 98.25 78 LEU A C 1
ATOM 619 O O . LEU A 1 78 ? -8.702 10.617 9.224 1.00 98.25 78 LEU A O 1
ATOM 623 N N . THR A 1 79 ? -8.338 8.605 10.154 1.00 97.94 79 THR A N 1
ATOM 624 C CA . THR A 1 79 ? -6.903 8.821 10.384 1.00 97.94 79 THR A CA 1
ATOM 625 C C . THR A 1 79 ? -6.154 8.939 9.061 1.00 97.94 79 THR A C 1
ATOM 627 O O . THR A 1 79 ? -5.359 9.861 8.889 1.00 97.94 79 THR A O 1
ATOM 630 N N . SER A 1 80 ? -6.434 8.058 8.101 1.00 97.62 80 SER A N 1
ATOM 631 C CA . SER A 1 80 ? -5.824 8.116 6.774 1.00 97.62 80 SER A CA 1
ATOM 632 C C . SER A 1 80 ? -6.249 9.353 5.985 1.00 97.62 80 SER A C 1
ATOM 634 O O . SER A 1 80 ? -5.404 9.970 5.346 1.00 97.62 80 SER A O 1
ATOM 636 N N . LEU A 1 81 ? -7.503 9.797 6.095 1.00 96.62 81 LEU A N 1
ATOM 637 C CA . LEU A 1 81 ? -7.943 11.073 5.518 1.00 96.62 81 LEU A CA 1
ATOM 638 C C . LEU A 1 81 ? -7.228 12.273 6.151 1.00 96.62 81 LEU A C 1
ATOM 640 O O . LEU A 1 81 ? -6.795 13.176 5.437 1.00 96.62 81 LEU A O 1
ATOM 644 N N . ALA A 1 82 ? -7.060 12.277 7.476 1.00 96.88 82 ALA A N 1
ATOM 645 C CA . ALA A 1 82 ? -6.312 13.323 8.165 1.00 96.88 82 ALA A CA 1
ATOM 646 C C . ALA A 1 82 ? -4.843 13.350 7.708 1.00 96.88 82 ALA A C 1
ATOM 648 O O . ALA A 1 82 ? -4.331 14.412 7.356 1.00 96.88 82 ALA A O 1
ATOM 649 N N . GLN A 1 83 ? -4.185 12.190 7.633 1.00 95.56 83 GLN A N 1
ATOM 650 C CA . GLN A 1 83 ? -2.812 12.072 7.128 1.00 95.56 83 GLN A CA 1
ATOM 651 C C . GLN A 1 83 ? -2.692 12.542 5.676 1.00 95.56 83 GLN A C 1
ATOM 653 O O . GLN A 1 83 ? -1.776 13.302 5.365 1.00 95.56 83 GLN A O 1
ATOM 658 N N . LEU A 1 84 ? -3.643 12.160 4.817 1.00 94.50 84 LEU A N 1
ATOM 659 C CA . LEU A 1 84 ? -3.701 12.617 3.432 1.00 94.50 84 LEU A CA 1
ATOM 660 C C . LEU A 1 84 ? -3.786 14.147 3.366 1.00 94.50 84 LEU A C 1
ATOM 662 O O . LEU A 1 84 ? -2.979 14.771 2.683 1.00 94.50 84 LEU A O 1
ATOM 666 N N . SER A 1 85 ? -4.686 14.756 4.144 1.00 92.75 85 SER A N 1
ATOM 667 C CA . SER A 1 85 ? -4.866 16.213 4.165 1.00 92.75 85 SER A CA 1
ATOM 668 C C . SER A 1 85 ? -3.593 16.974 4.549 1.00 92.75 85 SER A C 1
ATOM 670 O O . SER A 1 85 ? -3.278 17.992 3.938 1.00 92.75 85 SER A O 1
ATOM 672 N N . VAL A 1 86 ? -2.826 16.454 5.515 1.00 92.88 86 VAL A N 1
ATOM 673 C CA . VAL A 1 86 ? -1.560 17.057 5.953 1.00 92.88 86 VAL A CA 1
ATOM 674 C C . VAL A 1 86 ? -0.467 16.845 4.905 1.00 92.88 86 VAL A C 1
ATOM 676 O O . VAL A 1 86 ? 0.323 17.751 4.661 1.00 92.88 86 VAL A O 1
ATOM 679 N N . SER A 1 87 ? -0.440 15.680 4.251 1.00 86.31 87 SER A N 1
ATOM 680 C CA . SER A 1 87 ? 0.541 15.377 3.201 1.00 86.31 87 SER A CA 1
ATOM 681 C C . SER A 1 87 ? 0.358 16.195 1.921 1.00 86.31 87 SER A C 1
ATOM 683 O O . SER A 1 87 ? 1.317 16.375 1.183 1.00 86.31 87 SER A O 1
ATOM 685 N N . SER A 1 88 ? -0.850 16.706 1.664 1.00 72.31 88 SER A N 1
ATOM 686 C CA . SER A 1 88 ? -1.143 17.567 0.510 1.00 72.31 88 SER A CA 1
ATOM 687 C C . SER A 1 88 ? -0.839 19.050 0.748 1.00 72.31 88 SER A C 1
ATOM 689 O O . SER A 1 88 ? -0.974 19.844 -0.176 1.00 72.31 88 SER A O 1
ATOM 691 N N . TYR A 1 89 ? -0.474 19.444 1.972 1.00 60.09 89 TYR A N 1
ATOM 692 C CA . TYR A 1 89 ? -0.191 20.839 2.331 1.00 60.09 89 TYR A CA 1
ATOM 693 C C . TYR A 1 89 ? 1.309 21.189 2.248 1.00 60.09 89 TYR A C 1
ATOM 695 O O . TYR A 1 89 ? 1.749 22.168 2.852 1.00 60.09 89 TYR A O 1
ATOM 703 N N . VAL A 1 90 ? 2.101 20.373 1.544 1.00 53.19 90 VAL A N 1
ATOM 704 C CA . VAL A 1 90 ? 3.569 20.469 1.468 1.00 53.19 90 VAL A CA 1
ATOM 705 C C . VAL A 1 90 ? 4.027 20.704 0.038 1.00 53.19 90 VAL A C 1
ATOM 707 O O . VAL A 1 90 ? 3.452 20.060 -0.866 1.00 53.19 90 VAL A O 1
#